Protein AF-A0A922ER71-F1 (afdb_monomer)

Sequence (115 aa):
MQSFKIVVDAKVAMNPDVSVRKKTNNKDDKYKVKAKAKGILEGYVSKMKNAFKDDTIRSKLKPAFKKEIEEAIGHLNGWLKYVQNPQADDNEIKKNMKLNKKYYEDIIAKIKKLK

Foldseek 3Di:
DDDDDDDDDDDDPDDPPPDPPPPPPVVVVLVVLLVVLLVVLVVLLVLLVVCCVDPQSVVVDDPVLNVLSVVSNVVSVVLNVLSPDPPRDSVVSVVCCVPCVVVSVVSSVVSVVSD

Mean predicted aligned error: 11.65 Å

Structure (mmCIF, N/CA/C/O backbone):
data_AF-A0A922ER71-F1
#
_entry.id   AF-A0A922ER71-F1
#
loop_
_atom_site.group_PDB
_atom_site.id
_atom_site.type_symbol
_atom_site.label_atom_id
_atom_site.label_alt_id
_atom_site.label_comp_id
_atom_site.label_asym_id
_atom_site.label_entity_id
_atom_site.label_seq_id
_atom_site.pdbx_PDB_ins_code
_atom_site.Cartn_x
_atom_site.Cartn_y
_atom_site.Cartn_z
_atom_site.occupancy
_atom_site.B_iso_or_equiv
_atom_site.auth_seq_id
_atom_site.auth_comp_id
_atom_site.auth_asym_id
_atom_site.auth_atom_id
_atom_site.pdbx_PDB_model_num
ATOM 1 N N . MET A 1 1 ? 63.372 -38.752 9.901 1.00 37.72 1 MET A N 1
ATOM 2 C CA . MET A 1 1 ? 63.206 -37.744 8.829 1.00 37.72 1 MET A CA 1
ATOM 3 C C . MET A 1 1 ? 61.894 -38.074 8.123 1.00 37.72 1 MET A C 1
ATOM 5 O O . MET A 1 1 ? 61.827 -39.094 7.463 1.00 37.72 1 MET A O 1
ATOM 9 N N . GLN A 1 2 ? 60.759 -37.607 8.639 1.00 41.06 2 GLN A N 1
ATOM 10 C CA . GLN A 1 2 ? 60.042 -36.386 8.236 1.00 41.06 2 GLN A CA 1
ATOM 11 C C . GLN A 1 2 ? 59.684 -36.300 6.737 1.00 41.06 2 GLN A C 1
ATOM 13 O O . GLN A 1 2 ? 60.537 -36.047 5.896 1.00 41.06 2 GLN A O 1
ATOM 18 N N . SER A 1 3 ? 58.368 -36.399 6.508 1.00 40.19 3 SER A N 1
ATOM 19 C CA . SER A 1 3 ? 57.567 -35.523 5.640 1.00 40.19 3 SER A CA 1
ATOM 20 C C . SER A 1 3 ? 57.278 -35.969 4.202 1.00 40.19 3 SER A C 1
ATOM 22 O O . SER A 1 3 ? 57.969 -35.637 3.246 1.00 40.19 3 SER A O 1
ATOM 24 N N . PHE A 1 4 ? 56.117 -36.622 4.095 1.00 44.72 4 PHE A N 1
ATOM 25 C CA . PHE A 1 4 ? 55.173 -36.598 2.978 1.00 44.72 4 PHE A CA 1
ATOM 26 C C . PHE A 1 4 ? 55.154 -35.266 2.208 1.00 44.72 4 PHE A C 1
ATOM 28 O O . PHE A 1 4 ? 54.813 -34.224 2.771 1.00 44.72 4 PHE A O 1
ATOM 35 N N . LYS A 1 5 ? 55.368 -35.327 0.889 1.00 44.19 5 LYS A N 1
ATOM 36 C CA . LYS A 1 5 ? 54.758 -34.386 -0.062 1.00 44.19 5 LYS A CA 1
ATOM 37 C C . LYS A 1 5 ? 54.624 -35.041 -1.435 1.00 44.19 5 LYS A C 1
ATOM 39 O O . LYS A 1 5 ? 55.357 -34.743 -2.369 1.00 44.19 5 LYS A O 1
ATOM 44 N N . ILE A 1 6 ? 53.682 -35.977 -1.527 1.00 43.56 6 ILE A N 1
ATOM 45 C CA . ILE A 1 6 ? 53.196 -36.469 -2.813 1.00 43.56 6 ILE A CA 1
ATOM 46 C C . ILE A 1 6 ? 52.330 -35.348 -3.393 1.00 43.56 6 ILE A C 1
ATOM 48 O O . ILE A 1 6 ? 51.245 -35.054 -2.895 1.00 43.56 6 ILE A O 1
ATOM 52 N N . VAL A 1 7 ? 52.869 -34.670 -4.400 1.00 42.50 7 VAL A N 1
ATOM 53 C CA . VAL A 1 7 ? 52.130 -33.767 -5.277 1.00 42.50 7 VAL A CA 1
ATOM 54 C C . VAL A 1 7 ? 51.293 -34.658 -6.190 1.00 42.50 7 VAL A C 1
ATOM 56 O O . VAL A 1 7 ? 51.816 -35.230 -7.139 1.00 42.50 7 VAL A O 1
ATOM 59 N N . VAL A 1 8 ? 50.013 -34.828 -5.854 1.00 42.31 8 VAL A N 1
ATOM 60 C CA . VAL A 1 8 ? 49.015 -35.455 -6.729 1.00 42.31 8 VAL A CA 1
ATOM 61 C C . VAL A 1 8 ? 48.071 -34.361 -7.212 1.00 42.31 8 VAL A C 1
ATOM 63 O O . VAL A 1 8 ? 47.391 -33.721 -6.414 1.00 42.31 8 VAL A O 1
ATOM 66 N N . ASP A 1 9 ? 48.137 -34.116 -8.517 1.00 45.16 9 ASP A N 1
ATOM 67 C CA . ASP A 1 9 ? 47.029 -33.890 -9.445 1.00 45.16 9 ASP A CA 1
ATOM 68 C C . ASP A 1 9 ? 45.701 -33.326 -8.908 1.00 45.16 9 ASP A C 1
ATOM 70 O O . ASP A 1 9 ? 44.994 -33.978 -8.144 1.00 45.16 9 ASP A O 1
ATOM 74 N N . ALA A 1 10 ? 45.333 -32.139 -9.414 1.00 43.47 10 ALA A N 1
ATOM 75 C CA . ALA A 1 10 ? 44.007 -31.804 -9.961 1.00 43.47 10 ALA A CA 1
ATOM 76 C C . ALA A 1 10 ? 43.717 -30.297 -9.839 1.00 43.47 10 ALA A C 1
ATOM 78 O O . ALA A 1 10 ? 43.037 -29.825 -8.924 1.00 43.47 10 ALA A O 1
ATOM 79 N N . LYS A 1 11 ? 44.143 -29.518 -10.835 1.00 46.06 11 LYS A N 1
ATOM 80 C CA . LYS A 1 11 ? 43.389 -28.318 -11.215 1.00 46.06 11 LYS A CA 1
ATOM 81 C C . LYS A 1 11 ? 43.541 -28.086 -12.710 1.00 46.06 11 LYS A C 1
ATOM 83 O O . LYS A 1 11 ? 44.393 -27.328 -13.157 1.00 46.06 11 LYS A O 1
ATOM 88 N N . VAL A 1 12 ? 42.689 -28.772 -13.470 1.00 45.44 12 VAL A N 1
ATOM 89 C CA . VAL A 1 12 ? 42.309 -28.386 -14.831 1.00 45.44 12 VAL A CA 1
ATOM 90 C C . VAL A 1 12 ? 42.090 -26.873 -14.844 1.00 45.44 12 VAL A C 1
ATOM 92 O O . VAL A 1 12 ? 41.179 -26.352 -14.194 1.00 45.44 12 VAL A O 1
ATOM 95 N N . ALA A 1 13 ? 42.991 -26.171 -15.526 1.00 42.06 13 ALA A N 1
ATOM 96 C CA . ALA A 1 13 ? 42.903 -24.748 -15.778 1.00 42.06 13 ALA A CA 1
ATOM 97 C C . ALA A 1 13 ? 41.701 -24.510 -16.699 1.00 42.06 13 ALA A C 1
ATOM 99 O O . ALA A 1 13 ? 41.753 -24.738 -17.905 1.00 42.06 13 ALA A O 1
ATOM 100 N N . MET A 1 14 ? 40.585 -24.102 -16.101 1.00 45.41 14 MET A N 1
ATOM 101 C CA . MET A 1 14 ? 39.407 -23.661 -16.829 1.00 45.41 14 MET A CA 1
ATOM 102 C C . MET A 1 14 ? 39.718 -22.298 -17.456 1.00 45.41 14 MET A C 1
ATOM 104 O O . MET A 1 14 ? 39.954 -21.317 -16.752 1.00 45.41 14 MET A O 1
ATOM 108 N N . ASN A 1 15 ? 39.764 -22.287 -18.788 1.00 45.84 15 ASN A N 1
ATOM 109 C CA . ASN A 1 15 ? 39.935 -21.134 -19.668 1.00 45.84 15 ASN A CA 1
ATOM 110 C C . ASN A 1 15 ? 39.200 -19.870 -19.171 1.00 45.84 15 ASN A C 1
ATOM 112 O O . ASN A 1 15 ? 37.994 -19.939 -18.916 1.00 45.84 15 ASN A O 1
ATOM 116 N N . PRO A 1 16 ? 39.855 -18.695 -19.103 1.00 46.72 16 PRO A N 1
ATOM 117 C CA . PRO A 1 16 ? 39.160 -17.433 -18.911 1.00 46.72 16 PRO A CA 1
ATOM 118 C C . PRO A 1 16 ? 38.631 -16.920 -20.261 1.00 46.72 16 PRO A C 1
ATOM 120 O O . PRO A 1 16 ? 39.159 -15.955 -20.808 1.00 46.72 16 PRO A O 1
ATOM 123 N N . ASP A 1 17 ? 37.559 -17.523 -20.790 1.00 41.97 17 ASP A N 1
ATOM 124 C CA . ASP A 1 17 ? 36.735 -16.842 -21.802 1.00 41.97 17 ASP A CA 1
ATOM 125 C C . ASP A 1 17 ? 35.909 -15.747 -21.107 1.00 41.97 17 ASP A C 1
ATOM 127 O O . ASP A 1 17 ? 34.742 -15.882 -20.733 1.00 41.97 17 ASP A O 1
ATOM 131 N N . VAL A 1 18 ? 36.583 -14.633 -20.837 1.00 51.53 18 VAL A N 1
ATOM 132 C CA . VAL A 1 18 ? 35.962 -13.363 -20.479 1.00 51.53 18 VAL A CA 1
ATOM 133 C C . VAL A 1 18 ? 35.464 -12.722 -21.774 1.00 51.53 18 VAL A C 1
ATOM 135 O O . VAL A 1 18 ? 36.108 -11.859 -22.361 1.00 51.53 18 VAL A O 1
ATOM 138 N N . SER A 1 19 ? 34.274 -13.117 -22.231 1.00 48.19 19 SER A N 1
ATOM 139 C CA . SER A 1 19 ? 33.490 -12.268 -23.145 1.00 48.19 19 SER A CA 1
ATOM 140 C C . SER A 1 19 ? 31.967 -12.418 -23.085 1.00 48.19 19 SER A C 1
ATOM 142 O O . SER A 1 19 ? 31.260 -11.993 -23.994 1.00 48.19 19 SER A O 1
ATOM 144 N N . VAL A 1 20 ? 31.411 -12.857 -21.947 1.00 43.56 20 VAL A N 1
ATOM 145 C CA . VAL A 1 20 ? 29.957 -12.740 -21.666 1.00 43.56 20 VAL A CA 1
ATOM 146 C C . VAL A 1 20 ? 29.666 -11.970 -20.367 1.00 43.56 20 VAL A C 1
ATOM 148 O O . VAL A 1 20 ? 28.671 -12.193 -19.687 1.00 43.56 20 VAL A O 1
ATOM 151 N N . ARG A 1 21 ? 30.529 -11.018 -19.981 1.00 42.38 21 ARG A N 1
ATOM 152 C CA . ARG A 1 21 ? 30.379 -10.238 -18.727 1.00 42.38 21 ARG A CA 1
ATOM 153 C C . ARG A 1 21 ? 30.001 -8.764 -18.886 1.00 42.38 21 ARG A C 1
ATOM 155 O O . ARG A 1 21 ? 30.068 -8.017 -17.918 1.00 42.38 21 ARG A O 1
ATOM 162 N N . LYS A 1 22 ? 29.563 -8.319 -20.069 1.00 41.72 22 LYS A N 1
ATOM 163 C CA . LYS A 1 22 ? 29.117 -6.921 -20.280 1.00 41.72 22 LYS A CA 1
ATOM 164 C C . LYS A 1 22 ? 27.616 -6.739 -20.541 1.00 41.72 22 LYS A C 1
ATOM 166 O O . LYS A 1 22 ? 27.184 -5.621 -20.796 1.00 41.72 22 LYS A O 1
ATOM 171 N N . LYS A 1 23 ? 26.791 -7.789 -20.430 1.00 46.47 23 LYS A N 1
ATOM 172 C CA . LYS A 1 23 ? 25.318 -7.682 -20.581 1.00 46.47 23 LYS A CA 1
ATOM 173 C C . LYS A 1 23 ? 24.513 -8.091 -19.335 1.00 46.47 23 LYS A C 1
ATOM 175 O O . LYS A 1 23 ? 23.286 -8.049 -19.370 1.00 46.47 23 LYS A O 1
ATOM 180 N N . THR A 1 24 ? 25.189 -8.413 -18.232 1.00 36.38 24 THR A N 1
ATOM 181 C CA . THR A 1 24 ? 24.600 -9.027 -17.022 1.00 36.38 24 THR A CA 1
ATOM 182 C C . THR A 1 24 ? 24.583 -8.116 -15.792 1.00 36.38 24 THR A C 1
ATOM 184 O O . THR A 1 24 ? 24.311 -8.578 -14.698 1.00 36.38 24 THR A O 1
ATOM 187 N N . ASN A 1 25 ? 24.847 -6.814 -15.941 1.00 44.94 25 ASN A N 1
ATOM 188 C CA . ASN A 1 25 ? 24.632 -5.859 -14.843 1.00 44.94 25 ASN A CA 1
ATOM 189 C C . ASN A 1 25 ? 23.288 -5.128 -14.953 1.00 44.94 25 ASN A C 1
ATOM 191 O O . ASN A 1 25 ? 22.680 -4.808 -13.940 1.00 44.94 25 ASN A O 1
ATOM 195 N N . ASN A 1 26 ? 22.793 -4.882 -16.171 1.00 48.12 26 ASN A N 1
ATOM 196 C CA . ASN A 1 26 ? 21.634 -4.005 -16.358 1.00 48.12 26 ASN A CA 1
ATOM 197 C C . ASN A 1 26 ? 20.284 -4.739 -16.294 1.00 48.12 26 ASN A C 1
ATOM 199 O O . ASN A 1 26 ? 19.276 -4.114 -16.001 1.00 48.12 26 ASN A O 1
ATOM 203 N N . LYS A 1 27 ? 20.226 -6.050 -16.575 1.00 49.59 27 LYS A N 1
ATOM 204 C CA . LYS A 1 27 ? 18.979 -6.831 -16.446 1.00 49.59 27 LYS A CA 1
ATOM 205 C C . LYS A 1 27 ? 18.710 -7.216 -14.989 1.00 49.59 27 LYS A C 1
ATOM 207 O O . LYS A 1 27 ? 17.584 -7.052 -14.530 1.00 49.59 27 LYS A O 1
ATOM 212 N N . ASP A 1 28 ? 19.737 -7.635 -14.252 1.00 52.25 28 ASP A N 1
ATOM 213 C CA . ASP A 1 28 ? 19.646 -7.952 -12.822 1.00 52.25 28 ASP A CA 1
ATOM 214 C C . ASP A 1 28 ? 19.226 -6.754 -11.964 1.00 52.25 28 ASP A C 1
ATOM 216 O O . ASP A 1 28 ? 18.425 -6.917 -11.045 1.00 52.25 28 ASP A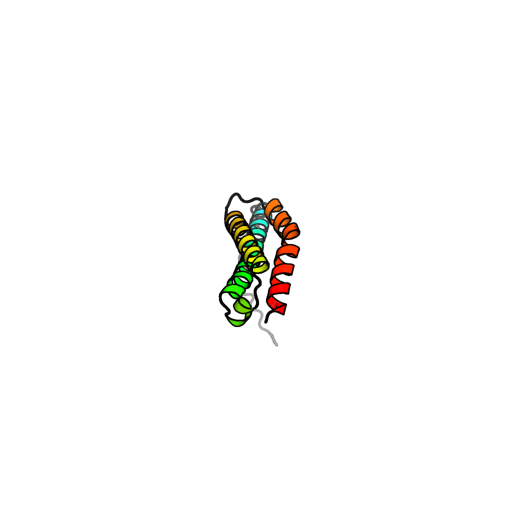 O 1
ATOM 220 N N . ASP A 1 29 ? 19.705 -5.544 -12.273 1.00 58.84 29 ASP A N 1
ATOM 221 C CA . ASP A 1 29 ? 19.277 -4.335 -11.556 1.00 58.84 29 ASP A CA 1
ATOM 222 C C . ASP A 1 29 ? 17.784 -4.047 -11.781 1.00 58.84 29 ASP A C 1
ATOM 224 O O . ASP A 1 29 ? 17.054 -3.760 -10.830 1.00 58.84 29 ASP A O 1
ATOM 228 N N . LYS A 1 30 ? 17.290 -4.254 -13.012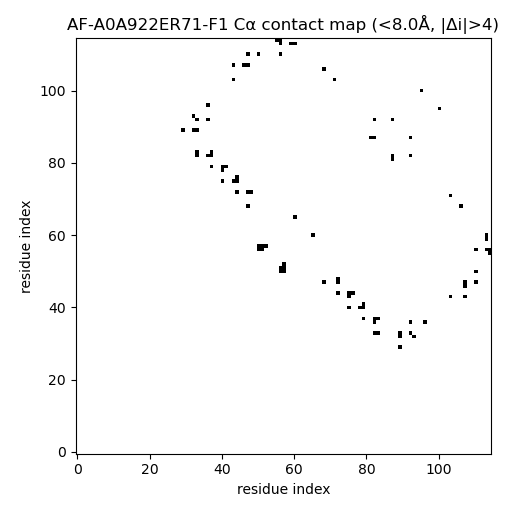 1.00 58.38 30 LYS A N 1
ATOM 229 C CA . LYS A 1 30 ? 15.870 -4.058 -13.339 1.00 58.38 30 LYS A CA 1
ATOM 230 C C . LYS A 1 30 ? 14.945 -5.032 -12.616 1.00 58.38 30 LYS A C 1
ATOM 232 O O . LYS A 1 30 ? 13.956 -4.628 -11.998 1.00 58.38 30 LYS A O 1
ATOM 237 N N . TYR A 1 31 ? 15.273 -6.325 -12.635 1.00 60.34 31 TYR A N 1
ATOM 238 C CA . TYR A 1 31 ? 14.477 -7.327 -11.919 1.00 60.34 31 TYR A CA 1
ATOM 239 C C . TYR A 1 31 ? 14.489 -7.088 -10.401 1.00 60.34 31 TYR A C 1
ATOM 241 O O . TYR A 1 31 ? 13.452 -7.250 -9.753 1.00 60.34 31 TYR A O 1
ATOM 249 N N . LYS A 1 32 ? 15.606 -6.609 -9.833 1.00 78.38 32 LYS A N 1
ATOM 250 C CA . LYS A 1 32 ? 15.687 -6.216 -8.415 1.00 78.38 32 LYS A CA 1
ATOM 251 C C . LYS A 1 32 ? 14.785 -5.025 -8.083 1.00 78.38 32 LYS A C 1
ATOM 253 O O . LYS A 1 32 ? 14.138 -5.039 -7.035 1.00 78.38 32 LYS A O 1
ATOM 258 N N . VAL A 1 33 ? 14.699 -4.017 -8.955 1.00 83.75 33 VAL A N 1
ATOM 259 C CA . VAL A 1 33 ? 13.826 -2.844 -8.752 1.00 83.75 33 VAL A CA 1
ATOM 260 C C . VAL A 1 33 ? 12.355 -3.253 -8.754 1.00 83.75 33 VAL A C 1
ATOM 262 O O . VAL A 1 33 ? 11.641 -2.929 -7.801 1.00 83.75 33 VAL A O 1
ATOM 265 N N . LYS A 1 34 ? 11.912 -4.000 -9.774 1.00 87.25 34 LYS A N 1
ATOM 266 C CA . LYS A 1 34 ? 10.516 -4.454 -9.887 1.00 87.25 34 LYS A CA 1
ATOM 267 C C . LYS A 1 34 ? 10.120 -5.355 -8.718 1.00 87.25 34 LYS A C 1
ATOM 269 O O . LYS A 1 34 ? 9.093 -5.111 -8.087 1.00 87.25 34 LYS A O 1
ATOM 274 N N . ALA A 1 35 ? 10.958 -6.330 -8.360 1.00 88.62 35 ALA A N 1
ATOM 275 C CA . ALA A 1 35 ? 10.693 -7.234 -7.240 1.00 88.62 35 ALA A CA 1
ATOM 276 C C . ALA A 1 35 ? 10.621 -6.495 -5.892 1.00 88.62 35 ALA A C 1
ATOM 278 O O . ALA A 1 35 ? 9.701 -6.720 -5.104 1.00 88.62 35 ALA A O 1
ATOM 279 N N . LYS A 1 36 ? 11.545 -5.558 -5.636 1.00 89.50 36 LYS A N 1
ATOM 280 C CA . LYS A 1 36 ? 11.542 -4.754 -4.404 1.00 89.50 36 LYS A CA 1
ATOM 281 C C . LYS A 1 36 ? 10.320 -3.841 -4.323 1.00 89.50 36 LYS A C 1
ATOM 283 O O . LYS A 1 36 ? 9.695 -3.755 -3.267 1.00 89.50 36 LYS A O 1
ATOM 288 N N . ALA A 1 37 ? 9.972 -3.169 -5.421 1.00 91.88 37 ALA A N 1
ATOM 289 C CA . ALA A 1 37 ? 8.781 -2.329 -5.482 1.00 91.88 37 ALA A CA 1
ATOM 290 C C . ALA A 1 37 ? 7.513 -3.159 -5.245 1.00 91.88 37 ALA A C 1
ATOM 292 O O . ALA A 1 37 ? 6.689 -2.763 -4.423 1.00 91.88 37 ALA A O 1
ATOM 293 N N . LYS A 1 38 ? 7.407 -4.340 -5.872 1.00 93.31 38 LYS A N 1
ATOM 294 C CA . LYS A 1 38 ? 6.297 -5.278 -5.663 1.00 93.31 3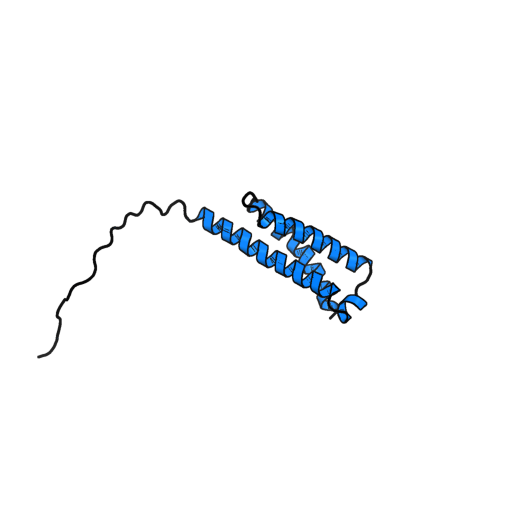8 LYS A CA 1
ATOM 295 C C . LYS A 1 38 ? 6.109 -5.594 -4.181 1.00 93.31 38 LYS A C 1
ATOM 297 O O . LYS A 1 38 ? 5.041 -5.323 -3.645 1.00 93.31 38 LYS A O 1
ATOM 302 N N . GLY A 1 39 ? 7.158 -6.064 -3.504 1.00 92.62 39 GLY A N 1
ATOM 303 C CA . GLY A 1 39 ? 7.063 -6.449 -2.092 1.00 92.62 39 GLY A CA 1
ATOM 304 C C . GLY A 1 39 ? 6.646 -5.295 -1.172 1.00 92.62 39 GLY A C 1
ATOM 305 O O . GLY A 1 39 ? 5.856 -5.487 -0.247 1.00 92.62 39 GLY A O 1
ATOM 306 N N . ILE A 1 40 ? 7.118 -4.073 -1.441 1.00 93.50 40 ILE A N 1
ATOM 307 C CA . ILE A 1 40 ? 6.712 -2.893 -0.662 1.00 93.50 40 ILE A CA 1
ATOM 308 C C . ILE A 1 40 ? 5.231 -2.564 -0.903 1.00 93.50 40 ILE A C 1
ATOM 310 O O . ILE A 1 40 ? 4.489 -2.363 0.061 1.00 93.50 40 ILE A O 1
ATOM 314 N N . LEU A 1 41 ? 4.793 -2.535 -2.166 1.00 95.31 41 LEU A N 1
ATOM 315 C CA . LEU A 1 41 ? 3.407 -2.239 -2.535 1.00 95.31 41 LEU A CA 1
ATO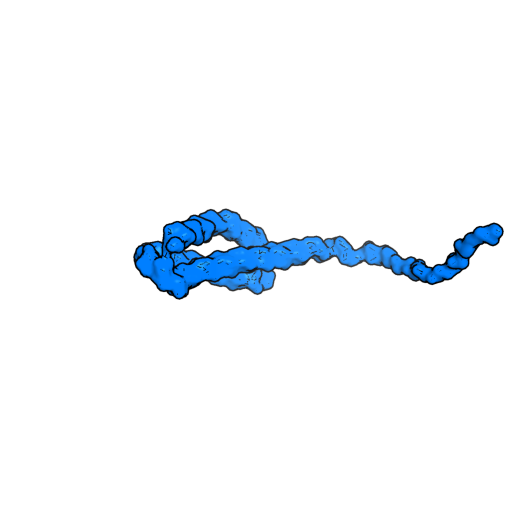M 316 C C . LEU A 1 41 ? 2.437 -3.301 -1.987 1.00 95.31 41 LEU A C 1
ATOM 318 O O . LEU A 1 41 ? 1.421 -2.941 -1.394 1.00 95.31 41 LEU A O 1
ATOM 322 N N . GLU A 1 42 ? 2.769 -4.592 -2.096 1.00 95.56 42 GLU A N 1
ATOM 323 C CA . GLU A 1 42 ? 1.991 -5.694 -1.501 1.00 95.56 42 GLU A CA 1
ATOM 324 C C . GLU A 1 42 ? 1.896 -5.545 0.021 1.00 95.56 42 GLU A C 1
ATOM 326 O O . GLU A 1 42 ? 0.821 -5.708 0.605 1.00 95.56 42 GLU A O 1
ATOM 331 N N . GLY A 1 43 ? 2.998 -5.154 0.666 1.00 94.62 43 GLY A N 1
ATOM 332 C CA . GLY A 1 43 ? 3.027 -4.862 2.095 1.00 94.62 43 GLY A CA 1
ATOM 333 C C . GLY A 1 43 ? 2.093 -3.716 2.494 1.00 94.62 43 GLY A C 1
ATOM 334 O O . GLY A 1 43 ? 1.454 -3.792 3.546 1.00 94.62 43 GLY A O 1
ATOM 335 N N . TYR A 1 44 ? 1.984 -2.665 1.678 1.00 96.50 44 TYR A N 1
ATOM 336 C CA . TYR A 1 44 ? 1.036 -1.573 1.915 1.00 96.50 44 TYR A CA 1
ATOM 337 C C . TYR A 1 44 ? -0.413 -2.021 1.725 1.00 96.50 44 TYR A C 1
ATOM 339 O O . TYR A 1 44 ? -1.223 -1.826 2.634 1.00 96.50 44 TYR A O 1
ATOM 347 N N . VAL A 1 45 ? -0.723 -2.698 0.614 1.00 96.62 45 VAL A N 1
ATOM 348 C CA . VAL A 1 45 ? -2.069 -3.231 0.344 1.00 96.62 45 VAL A CA 1
ATOM 349 C C . VAL A 1 45 ? -2.520 -4.157 1.467 1.00 96.62 45 VAL A C 1
ATOM 351 O O . VAL A 1 45 ? -3.645 -4.035 1.946 1.00 96.62 45 VAL A O 1
ATOM 354 N N . SER A 1 46 ? -1.648 -5.056 1.922 1.00 95.19 46 SER A N 1
ATOM 355 C CA . SER A 1 46 ? -1.962 -5.995 2.999 1.00 95.19 46 SER A CA 1
ATOM 356 C C . SER A 1 46 ? -2.302 -5.272 4.306 1.00 95.19 46 SER A C 1
ATOM 358 O O . SER A 1 46 ? -3.357 -5.521 4.890 1.00 95.19 46 SER A O 1
ATOM 360 N N . LYS A 1 47 ? -1.478 -4.300 4.726 1.00 95.62 47 LYS A N 1
ATOM 361 C CA . LYS A 1 47 ? -1.722 -3.498 5.943 1.00 95.62 47 LYS A CA 1
ATOM 362 C C . LYS A 1 47 ? -3.034 -2.715 5.870 1.00 95.62 47 LYS A C 1
ATOM 364 O O . LYS A 1 47 ? -3.778 -2.694 6.846 1.00 95.62 47 LYS A O 1
ATOM 369 N N . MET A 1 48 ? -3.318 -2.097 4.725 1.00 96.44 48 MET A N 1
ATOM 370 C CA . MET A 1 48 ? -4.542 -1.324 4.501 1.00 96.44 48 MET A CA 1
ATOM 371 C C . MET A 1 48 ? -5.785 -2.223 4.467 1.00 96.44 48 MET A C 1
ATOM 373 O O . MET A 1 48 ? -6.767 -1.933 5.141 1.00 96.44 48 MET A O 1
ATOM 377 N N . LYS A 1 49 ? -5.728 -3.371 3.778 1.00 95.88 49 LYS A N 1
ATOM 378 C CA . LYS A 1 49 ? -6.813 -4.367 3.784 1.00 95.88 49 LYS A CA 1
ATOM 379 C C . LYS A 1 49 ? -7.061 -4.943 5.175 1.00 95.88 49 LYS A C 1
ATOM 381 O O . LYS A 1 49 ? -8.208 -5.199 5.525 1.00 95.88 49 LYS A O 1
ATOM 386 N N . ASN A 1 50 ? -6.013 -5.132 5.978 1.00 94.94 50 ASN A N 1
ATOM 387 C CA . ASN A 1 50 ? -6.158 -5.643 7.339 1.00 94.94 50 ASN A CA 1
ATOM 388 C C . ASN A 1 50 ? -6.980 -4.703 8.234 1.00 94.94 50 ASN A C 1
ATOM 390 O O . ASN A 1 50 ? -7.706 -5.186 9.091 1.00 94.94 50 ASN A O 1
ATOM 394 N N . ALA A 1 51 ? -6.929 -3.386 8.008 1.00 94.62 51 ALA A N 1
ATOM 395 C CA . ALA A 1 51 ? -7.736 -2.422 8.761 1.00 94.62 51 ALA A CA 1
ATOM 396 C C . ALA A 1 51 ? -9.252 -2.624 8.579 1.00 94.62 51 ALA A C 1
ATOM 398 O O . ALA A 1 51 ? -10.025 -2.275 9.464 1.00 94.62 51 ALA A O 1
ATOM 399 N N . PHE A 1 52 ? -9.675 -3.198 7.448 1.00 94.50 52 PHE A N 1
ATOM 400 C CA . PHE A 1 52 ? -11.075 -3.549 7.194 1.00 94.50 52 PHE A CA 1
ATOM 401 C C . PHE A 1 52 ? -11.453 -4.949 7.674 1.00 94.50 52 PHE A C 1
ATOM 403 O O . PHE A 1 52 ? -12.639 -5.229 7.813 1.00 94.50 52 PHE A O 1
ATOM 410 N N . LYS A 1 53 ? -10.469 -5.827 7.884 1.00 94.75 53 LYS A N 1
ATOM 411 C CA . LYS A 1 53 ? -10.683 -7.193 8.381 1.00 94.75 53 LYS A CA 1
ATOM 412 C C . LYS A 1 53 ? -10.712 -7.268 9.905 1.00 94.75 53 LYS A C 1
ATOM 414 O O . LYS A 1 53 ? -11.323 -8.171 10.449 1.00 94.75 53 LYS A O 1
ATOM 419 N N . ASP A 1 54 ? -10.018 -6.355 10.571 1.00 94.62 54 ASP A N 1
ATOM 420 C CA . ASP A 1 54 ? -9.954 -6.270 12.026 1.00 94.62 54 ASP A CA 1
ATOM 421 C C . ASP A 1 54 ? -11.144 -5.454 12.554 1.00 94.62 54 ASP A C 1
ATOM 423 O O . ASP A 1 54 ? -11.197 -4.244 12.335 1.00 94.62 54 ASP A O 1
ATOM 427 N N . ASP A 1 55 ? -12.105 -6.093 13.230 1.00 94.56 55 ASP A N 1
ATOM 428 C CA . ASP A 1 55 ? -13.321 -5.428 13.728 1.00 94.56 55 ASP A CA 1
ATOM 429 C C . ASP A 1 55 ? -13.038 -4.308 14.746 1.00 94.56 55 ASP A C 1
ATOM 431 O O . ASP A 1 55 ? -13.740 -3.287 14.768 1.00 94.56 55 ASP A O 1
ATOM 435 N N . THR A 1 56 ? -11.965 -4.430 15.534 1.00 94.31 56 THR A N 1
ATOM 436 C CA . THR A 1 56 ? -11.554 -3.396 16.499 1.00 94.31 56 THR A CA 1
ATOM 437 C C . THR A 1 56 ? -11.083 -2.141 15.776 1.00 94.31 56 THR A C 1
ATOM 439 O O . THR A 1 56 ? -11.458 -1.027 16.140 1.00 94.31 56 THR A O 1
ATOM 442 N N . ILE A 1 57 ? -10.286 -2.298 14.718 1.00 94.81 57 ILE A N 1
ATOM 443 C CA . ILE A 1 57 ? -9.837 -1.161 13.905 1.00 94.81 57 ILE A CA 1
ATOM 444 C C . ILE A 1 57 ? -11.002 -0.624 13.066 1.00 94.81 57 ILE A C 1
ATOM 446 O O . ILE A 1 57 ? -11.237 0.585 13.025 1.00 94.81 57 ILE A O 1
ATOM 450 N N . ARG A 1 58 ? -11.763 -1.511 12.419 1.00 93.94 58 ARG A N 1
ATOM 451 C CA . ARG A 1 58 ? -12.849 -1.179 11.487 1.00 93.94 58 ARG A CA 1
ATOM 452 C C . ARG A 1 58 ? -13.957 -0.351 12.135 1.00 93.94 58 ARG A C 1
ATOM 454 O O . ARG A 1 58 ? -14.501 0.541 11.473 1.00 93.94 58 ARG A O 1
ATOM 461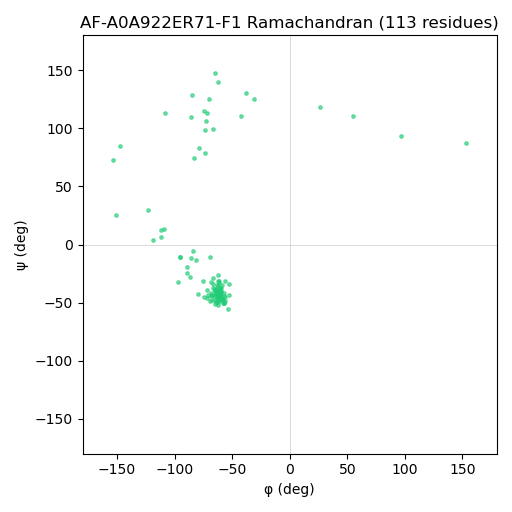 N N . SER A 1 59 ? -14.283 -0.630 13.397 1.00 95.00 59 SER A N 1
ATOM 462 C CA . SER A 1 59 ? -15.268 0.133 14.180 1.00 95.00 59 SER A CA 1
ATOM 463 C C . SER A 1 59 ? -14.805 1.565 14.481 1.00 95.00 59 SER A C 1
ATOM 465 O O . SER A 1 59 ? -15.631 2.473 14.530 1.00 95.00 59 SER A O 1
ATOM 467 N N . LYS A 1 60 ? -13.490 1.802 14.580 1.00 95.44 60 LYS A N 1
ATOM 468 C CA . LYS A 1 60 ? -12.889 3.130 14.805 1.00 95.44 60 LYS A CA 1
ATOM 469 C C . LYS A 1 60 ? -12.668 3.938 13.514 1.00 95.44 60 LYS A C 1
ATOM 471 O O . LYS A 1 60 ? -12.371 5.133 13.571 1.00 95.44 60 LYS A O 1
ATOM 476 N N . LEU A 1 61 ? -12.794 3.320 12.335 1.00 93.50 61 LEU A N 1
ATOM 477 C CA . LEU A 1 61 ? -12.589 3.992 11.049 1.00 93.50 61 LEU A CA 1
ATOM 478 C C . LEU A 1 61 ? -13.769 4.918 10.701 1.00 93.50 61 LEU A C 1
ATOM 480 O O . LEU A 1 61 ? -14.878 4.466 10.402 1.00 93.50 61 LEU A O 1
ATOM 484 N N . LYS A 1 62 ? -13.504 6.227 10.647 1.00 95.38 62 LYS A N 1
ATOM 485 C CA . LYS A 1 62 ? -14.464 7.225 10.149 1.00 95.38 62 LYS A CA 1
ATOM 486 C C . LYS A 1 62 ? -14.748 7.013 8.650 1.00 95.38 62 LYS A C 1
ATOM 488 O O . LYS A 1 62 ? -13.820 6.651 7.926 1.00 95.38 62 LYS A O 1
ATOM 493 N N . PRO A 1 63 ? -15.965 7.308 8.147 1.00 95.62 63 PRO A N 1
ATOM 494 C CA . PRO A 1 63 ? -16.324 7.109 6.736 1.00 95.62 63 PRO A CA 1
ATOM 495 C C . PRO A 1 63 ? -15.351 7.755 5.740 1.00 95.62 63 PRO A C 1
ATOM 497 O O . PRO A 1 63 ? -14.933 7.109 4.786 1.00 95.62 63 PRO A O 1
ATOM 500 N N . ALA A 1 64 ? -14.917 8.992 6.005 1.00 95.25 64 ALA A N 1
ATOM 501 C CA . ALA A 1 64 ? -13.946 9.688 5.159 1.00 95.25 64 ALA A CA 1
ATOM 502 C C . ALA A 1 64 ? -12.596 8.953 5.086 1.00 95.25 64 ALA A C 1
ATOM 504 O O . ALA A 1 64 ? -12.018 8.815 4.014 1.00 95.25 64 ALA A O 1
ATOM 505 N N . PHE A 1 65 ? -12.121 8.424 6.217 1.00 95.69 65 PHE A N 1
ATOM 506 C CA . PHE A 1 65 ? -10.856 7.695 6.259 1.00 95.69 65 PHE A CA 1
ATOM 507 C C . PHE A 1 65 ? -10.974 6.291 5.648 1.00 95.69 65 PHE A C 1
ATOM 509 O O . PHE A 1 65 ? -10.030 5.829 5.021 1.00 95.69 65 PHE A O 1
ATOM 516 N N . LYS A 1 66 ? -12.141 5.631 5.747 1.00 95.69 66 LYS A N 1
ATOM 517 C CA . LYS A 1 66 ? -12.413 4.384 5.002 1.00 95.69 66 LYS A CA 1
ATOM 518 C C . LYS A 1 66 ? -12.238 4.604 3.502 1.00 95.69 66 LYS A C 1
ATOM 520 O O . LYS A 1 66 ? -11.461 3.884 2.884 1.00 95.69 66 LYS A O 1
ATOM 525 N N . LYS A 1 67 ? -12.874 5.650 2.967 1.00 96.25 67 LYS A N 1
ATOM 526 C CA . LYS A 1 67 ? -12.777 6.000 1.548 1.00 96.25 67 LYS A CA 1
ATOM 527 C C . LYS A 1 67 ? -11.331 6.297 1.129 1.00 96.25 67 LYS A C 1
ATOM 529 O O . LYS A 1 67 ? -10.869 5.734 0.146 1.00 96.25 67 LYS A O 1
ATOM 534 N N . GLU A 1 68 ? -10.587 7.062 1.935 1.00 96.31 68 GLU A N 1
ATOM 535 C CA . GLU A 1 68 ? -9.158 7.337 1.695 1.00 96.31 68 GLU A CA 1
ATOM 536 C C . GLU A 1 68 ? -8.323 6.043 1.602 1.00 96.31 68 GLU A C 1
ATOM 538 O O . GLU A 1 68 ? -7.479 5.908 0.715 1.00 96.31 68 GLU A O 1
ATOM 543 N N . ILE A 1 69 ? -8.574 5.057 2.473 1.00 96.38 69 ILE A N 1
ATOM 544 C CA . ILE A 1 69 ? -7.881 3.759 2.418 1.00 96.38 69 ILE A CA 1
ATOM 545 C C . ILE A 1 69 ? -8.299 2.964 1.168 1.00 96.38 69 ILE A C 1
ATOM 547 O O . ILE A 1 69 ? -7.444 2.349 0.530 1.00 96.38 69 ILE A O 1
ATOM 551 N N . GLU A 1 70 ? -9.583 2.954 0.800 1.00 96.69 70 GLU A N 1
ATOM 552 C CA . GLU A 1 70 ? -10.076 2.264 -0.404 1.00 96.69 70 GLU A CA 1
ATOM 553 C C . GLU A 1 70 ? -9.466 2.845 -1.688 1.00 96.69 70 GLU A C 1
ATOM 555 O O . GLU A 1 70 ? -8.976 2.091 -2.535 1.00 96.69 70 GLU A O 1
ATOM 560 N N . GLU A 1 71 ? -9.412 4.174 -1.799 1.00 96.81 71 GLU A N 1
ATOM 561 C CA . GLU A 1 71 ? -8.768 4.885 -2.909 1.00 96.81 71 GLU A CA 1
ATOM 562 C C . GLU A 1 71 ? -7.267 4.566 -2.977 1.00 96.81 71 GLU A C 1
ATOM 564 O O . GLU A 1 71 ? -6.746 4.223 -4.045 1.00 96.81 71 GLU A O 1
ATOM 569 N N . ALA A 1 72 ? -6.575 4.572 -1.832 1.00 96.75 72 ALA A N 1
ATOM 570 C CA . ALA A 1 72 ? -5.165 4.199 -1.758 1.00 96.75 72 ALA A CA 1
ATOM 571 C C . ALA A 1 72 ? -4.922 2.734 -2.164 1.00 96.75 72 ALA A C 1
ATOM 573 O O . ALA A 1 72 ? -3.969 2.455 -2.895 1.00 96.75 72 ALA A O 1
ATOM 574 N N . ILE A 1 73 ? -5.782 1.795 -1.750 1.00 97.06 73 ILE A N 1
ATOM 575 C CA . ILE A 1 73 ? -5.717 0.388 -2.181 1.00 97.06 73 ILE A CA 1
ATOM 576 C C . ILE A 1 73 ? -5.917 0.282 -3.697 1.00 97.06 73 ILE A C 1
ATOM 578 O O . ILE A 1 73 ? -5.187 -0.465 -4.353 1.00 97.06 73 ILE A O 1
ATOM 582 N N . GLY A 1 74 ? -6.876 1.019 -4.264 1.00 96.25 74 GLY A N 1
ATOM 583 C CA . GLY A 1 74 ? -7.109 1.070 -5.708 1.00 96.25 74 GLY A CA 1
ATOM 584 C C . GLY A 1 74 ? -5.869 1.539 -6.470 1.00 96.25 74 GLY A C 1
ATOM 585 O O . GLY A 1 74 ? -5.396 0.850 -7.379 1.00 96.25 74 GLY A O 1
ATOM 586 N N . HIS A 1 75 ? -5.281 2.653 -6.033 1.00 95.62 75 HIS A N 1
ATOM 587 C CA . HIS A 1 75 ? -4.053 3.197 -6.611 1.00 95.62 75 HIS A CA 1
ATOM 588 C C . HIS A 1 75 ? -2.869 2.217 -6.489 1.00 95.62 75 HIS A C 1
ATOM 590 O O . HIS A 1 75 ? -2.166 1.963 -7.471 1.00 95.62 75 HIS A O 1
ATOM 596 N N . LEU A 1 76 ? -2.684 1.583 -5.324 1.00 95.88 76 LEU A N 1
ATOM 597 C CA . LEU A 1 76 ? -1.648 0.566 -5.104 1.00 95.88 76 LEU A CA 1
ATOM 598 C C . LEU A 1 76 ? -1.821 -0.665 -6.005 1.00 95.88 76 LEU A C 1
ATOM 600 O O . LEU A 1 76 ? -0.833 -1.164 -6.543 1.00 95.88 76 LEU A O 1
ATOM 604 N N . ASN A 1 77 ? -3.051 -1.150 -6.199 1.00 94.62 77 ASN A N 1
ATOM 605 C CA . ASN A 1 77 ? -3.325 -2.280 -7.093 1.00 94.62 77 ASN A CA 1
ATOM 606 C C . ASN A 1 77 ? -2.970 -1.948 -8.551 1.00 94.62 77 ASN A C 1
ATOM 608 O O . ASN A 1 77 ? -2.407 -2.795 -9.249 1.00 94.62 77 ASN A O 1
ATOM 612 N N . GLY A 1 78 ? -3.240 -0.718 -9.002 1.00 95.44 78 GLY A N 1
ATOM 613 C CA . GLY A 1 78 ? -2.816 -0.239 -10.320 1.00 95.44 78 GLY A CA 1
ATOM 614 C C . GLY A 1 78 ? -1.297 -0.293 -10.486 1.00 95.44 78 GLY A C 1
ATOM 615 O O . GLY A 1 78 ? -0.790 -0.874 -11.449 1.00 95.44 78 GLY A O 1
ATOM 616 N N . TRP A 1 79 ? -0.558 0.205 -9.492 1.00 96.00 79 TRP A N 1
ATOM 617 C CA . TRP A 1 79 ? 0.906 0.143 -9.492 1.00 96.00 79 TRP A CA 1
ATOM 618 C C . TRP A 1 79 ? 1.463 -1.273 -9.381 1.00 96.00 79 TRP A C 1
ATOM 620 O O . TRP A 1 79 ? 2.480 -1.568 -10.004 1.00 96.00 79 TRP A O 1
ATOM 630 N N . LEU A 1 80 ? 0.804 -2.171 -8.647 1.00 95.19 80 LEU A N 1
ATOM 631 C CA . LEU A 1 80 ? 1.173 -3.588 -8.606 1.00 95.19 80 LEU A CA 1
ATOM 632 C C . LEU A 1 80 ? 1.011 -4.258 -9.968 1.00 95.19 80 LEU A C 1
ATOM 634 O O . LEU A 1 80 ? 1.870 -5.045 -10.367 1.00 95.19 80 LEU A O 1
ATOM 638 N N . LYS A 1 81 ? -0.068 -3.951 -10.696 1.00 95.44 81 LYS A N 1
ATOM 639 C CA . LYS A 1 81 ? -0.252 -4.435 -12.069 1.00 95.44 81 LYS A CA 1
ATOM 640 C C . LYS A 1 81 ? 0.826 -3.869 -12.992 1.00 95.44 81 LYS A C 1
ATOM 642 O O . LYS A 1 81 ? 1.388 -4.615 -13.788 1.00 95.44 81 LYS A O 1
ATOM 647 N N . TYR A 1 82 ? 1.154 -2.586 -12.842 1.00 94.94 82 TYR A N 1
ATOM 648 C CA . TYR A 1 82 ? 2.215 -1.942 -13.612 1.00 94.94 82 TYR A CA 1
ATOM 649 C C . TYR A 1 82 ? 3.585 -2.580 -13.351 1.00 94.94 82 TYR A C 1
ATOM 651 O O . TYR A 1 82 ? 4.217 -3.043 -14.287 1.00 94.94 82 TYR A O 1
ATOM 659 N N . VAL A 1 83 ? 4.014 -2.728 -12.094 1.00 92.56 83 VAL A N 1
ATOM 660 C CA . VAL A 1 83 ? 5.305 -3.352 -11.729 1.00 92.56 83 VAL A CA 1
ATOM 661 C C . VAL A 1 83 ? 5.474 -4.772 -12.283 1.00 92.56 83 VAL A C 1
ATOM 663 O O . VAL A 1 83 ? 6.594 -5.187 -12.576 1.00 92.56 83 VAL A O 1
ATOM 666 N N . GLN A 1 84 ? 4.377 -5.517 -12.426 1.00 90.69 84 GLN A N 1
ATOM 667 C CA . GLN A 1 84 ? 4.377 -6.877 -12.972 1.00 90.69 84 GLN A CA 1
ATOM 668 C C . GLN A 1 84 ? 4.393 -6.912 -14.504 1.00 90.69 84 GLN A C 1
ATOM 670 O O . GLN A 1 84 ? 4.662 -7.963 -15.083 1.00 90.69 84 GLN A O 1
ATOM 675 N N . ASN A 1 85 ? 4.143 -5.783 -15.170 1.00 91.81 85 ASN A N 1
ATOM 676 C CA . ASN A 1 85 ? 4.240 -5.686 -16.616 1.00 91.81 85 ASN A CA 1
ATOM 677 C C . ASN A 1 85 ? 5.725 -5.759 -17.047 1.00 91.81 85 ASN A C 1
ATOM 679 O O . ASN A 1 85 ? 6.548 -4.942 -16.602 1.00 91.81 85 ASN A O 1
ATOM 683 N N .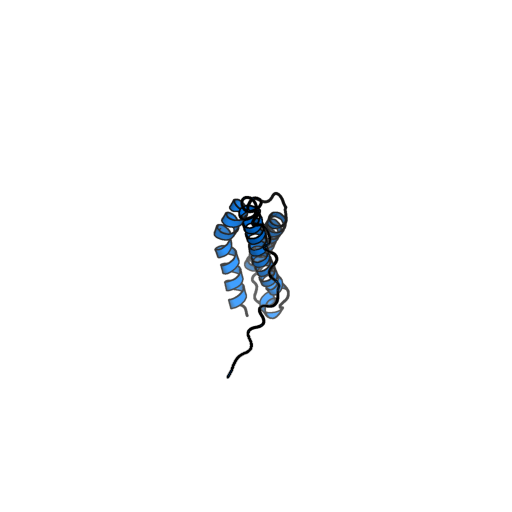 PRO A 1 86 ? 6.098 -6.691 -17.947 1.00 87.31 86 PRO A N 1
ATOM 684 C CA . PRO A 1 86 ? 7.447 -6.760 -18.507 1.00 87.31 86 PRO A CA 1
ATOM 685 C C . PRO A 1 86 ? 7.920 -5.428 -19.104 1.00 87.31 86 PRO A C 1
ATOM 687 O O . PRO A 1 86 ? 9.095 -5.086 -18.971 1.00 87.31 86 PRO A O 1
ATOM 690 N N . GLN A 1 87 ? 6.994 -4.654 -19.679 1.00 88.50 87 GLN A N 1
ATOM 691 C CA . GLN A 1 87 ? 7.250 -3.370 -20.334 1.00 88.50 87 GLN A CA 1
ATOM 692 C C . GLN A 1 87 ? 7.294 -2.171 -19.379 1.00 88.50 87 GLN A C 1
ATOM 694 O O . GLN A 1 87 ? 7.595 -1.070 -19.824 1.00 88.50 87 GLN A O 1
ATOM 699 N N . ALA A 1 88 ? 7.000 -2.353 -18.088 1.00 91.00 88 ALA A N 1
ATOM 700 C CA . ALA A 1 88 ? 7.018 -1.238 -17.147 1.00 91.00 88 ALA A CA 1
ATOM 701 C C . ALA A 1 88 ? 8.404 -0.610 -17.022 1.00 91.00 88 ALA A C 1
ATOM 703 O O . ALA A 1 88 ? 9.412 -1.329 -16.965 1.00 91.00 88 ALA A O 1
ATOM 704 N N . ASP A 1 89 ? 8.418 0.718 -16.945 1.00 91.31 89 ASP A N 1
ATOM 705 C CA . ASP A 1 89 ? 9.629 1.511 -16.848 1.00 91.31 89 ASP A CA 1
ATOM 706 C C . ASP A 1 89 ? 10.107 1.636 -15.397 1.00 91.31 89 ASP A C 1
ATOM 708 O O . ASP A 1 89 ? 9.377 2.019 -14.480 1.00 91.31 89 ASP A O 1
ATOM 712 N N . ASP A 1 90 ? 11.379 1.325 -15.184 1.00 88.62 90 ASP A N 1
ATOM 713 C CA . ASP A 1 90 ? 11.989 1.323 -13.861 1.00 88.62 90 ASP A CA 1
ATOM 714 C C . ASP A 1 90 ? 12.120 2.721 -13.251 1.00 88.62 90 ASP A C 1
ATOM 716 O O . ASP A 1 90 ? 12.053 2.860 -12.025 1.00 88.62 90 ASP A O 1
ATOM 720 N N . ASN A 1 91 ? 12.326 3.756 -14.069 1.00 90.56 91 ASN A N 1
ATOM 721 C CA . ASN A 1 91 ? 12.416 5.127 -13.577 1.00 90.56 91 ASN A CA 1
ATOM 722 C C . ASN A 1 91 ? 11.042 5.618 -13.133 1.00 90.56 91 ASN A C 1
ATOM 724 O O . ASN A 1 91 ? 10.944 6.262 -12.086 1.00 90.56 91 ASN A O 1
ATOM 728 N N . GLU A 1 92 ? 9.989 5.262 -13.862 1.00 92.88 92 GLU A N 1
ATOM 729 C CA . GLU A 1 92 ? 8.611 5.541 -13.471 1.00 92.88 92 GLU A CA 1
ATOM 730 C C . GLU A 1 92 ? 8.240 4.826 -12.167 1.00 92.88 92 GLU A C 1
ATOM 732 O O . GLU A 1 92 ? 7.751 5.469 -11.234 1.00 92.88 92 GLU A O 1
ATOM 737 N N . ILE A 1 93 ? 8.582 3.538 -12.030 1.00 91.44 93 ILE A N 1
ATOM 738 C CA . ILE A 1 93 ? 8.405 2.791 -10.774 1.00 91.44 93 I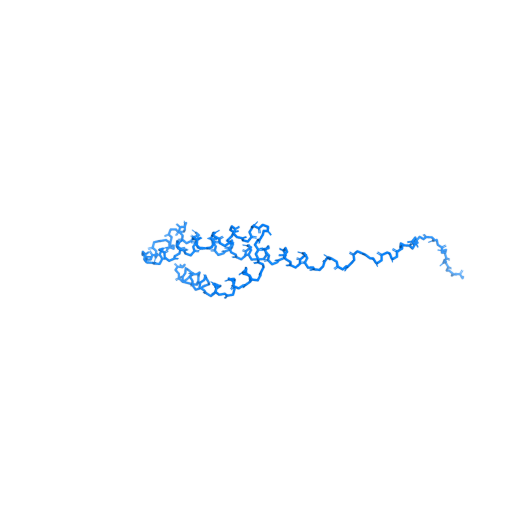LE A CA 1
ATOM 739 C C . ILE A 1 93 ? 9.152 3.490 -9.630 1.00 91.44 93 ILE A C 1
ATOM 741 O O . ILE A 1 93 ? 8.567 3.759 -8.580 1.00 91.44 93 ILE A O 1
ATOM 745 N N . LYS A 1 94 ? 10.433 3.834 -9.815 1.00 90.31 94 LYS A N 1
ATOM 746 C CA . LYS A 1 94 ? 11.240 4.534 -8.797 1.00 90.31 94 LYS A CA 1
ATOM 747 C C . LYS A 1 94 ? 10.646 5.899 -8.436 1.00 90.31 94 LYS A C 1
ATOM 749 O O . LYS A 1 94 ? 10.617 6.248 -7.254 1.00 90.31 94 LYS A O 1
ATOM 754 N N . LYS A 1 95 ? 10.175 6.669 -9.420 1.00 91.94 95 LYS A N 1
ATOM 755 C CA . LYS A 1 95 ? 9.548 7.984 -9.222 1.00 91.94 95 LYS A CA 1
ATOM 756 C C . LYS A 1 95 ? 8.258 7.848 -8.425 1.00 91.94 95 LYS A C 1
ATOM 758 O O . LYS A 1 95 ? 8.108 8.521 -7.409 1.00 91.94 95 LYS A O 1
ATOM 763 N N . ASN A 1 96 ? 7.384 6.928 -8.817 1.00 91.88 96 ASN A N 1
ATOM 764 C CA . ASN A 1 96 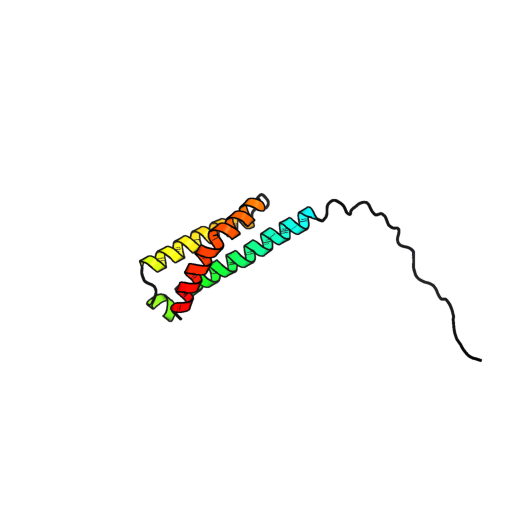? 6.156 6.641 -8.088 1.00 91.88 96 ASN A CA 1
ATOM 765 C C . ASN A 1 96 ? 6.429 6.230 -6.638 1.00 91.88 96 ASN A C 1
ATOM 767 O O . ASN A 1 96 ? 5.841 6.789 -5.714 1.00 91.88 96 ASN A O 1
ATOM 771 N N . MET A 1 97 ? 7.370 5.305 -6.433 1.00 90.50 97 MET A N 1
ATOM 772 C CA . MET A 1 97 ? 7.764 4.863 -5.097 1.00 90.50 97 MET A CA 1
ATOM 773 C C . MET A 1 97 ? 8.284 6.021 -4.242 1.00 90.50 97 MET A C 1
ATOM 775 O O . MET A 1 97 ? 8.044 6.031 -3.045 1.00 90.50 97 MET A O 1
ATOM 779 N N . LYS A 1 98 ? 8.973 7.015 -4.812 1.00 90.75 98 LYS A N 1
ATOM 780 C CA . LYS A 1 98 ? 9.421 8.196 -4.056 1.00 90.75 98 LYS A CA 1
ATOM 781 C C . LYS A 1 98 ? 8.275 9.158 -3.738 1.00 90.75 98 LYS A C 1
ATOM 783 O O . LYS A 1 98 ? 8.181 9.612 -2.602 1.00 90.75 98 LYS A O 1
ATOM 788 N N . LEU A 1 99 ? 7.420 9.454 -4.716 1.00 92.94 99 LEU A N 1
ATOM 789 C CA . LEU A 1 99 ? 6.346 10.445 -4.580 1.00 92.94 99 LEU A CA 1
ATOM 790 C C . LEU A 1 99 ? 5.223 9.961 -3.657 1.00 92.94 99 LEU A C 1
ATOM 792 O O . LEU A 1 99 ? 4.772 10.702 -2.788 1.00 92.94 99 LEU A O 1
ATOM 796 N N . ASN A 1 100 ? 4.806 8.704 -3.806 1.00 93.19 100 ASN A N 1
ATOM 797 C CA . ASN A 1 100 ? 3.627 8.177 -3.118 1.00 93.19 100 ASN A CA 1
ATOM 798 C C . ASN A 1 100 ? 3.948 7.447 -1.808 1.00 93.19 100 ASN A C 1
ATOM 800 O O . ASN A 1 100 ? 3.044 7.185 -1.018 1.00 93.19 100 ASN A O 1
ATOM 804 N N . LYS A 1 101 ? 5.225 7.158 -1.517 1.00 91.69 101 LYS A N 1
ATOM 805 C CA . LYS A 1 101 ? 5.618 6.474 -0.272 1.00 91.69 101 LYS A CA 1
ATOM 806 C C . LYS A 1 101 ? 5.134 7.206 0.975 1.00 91.69 101 LYS A C 1
ATOM 808 O O . LYS A 1 101 ? 4.521 6.574 1.828 1.00 91.69 101 LYS A O 1
ATOM 813 N N . LYS A 1 102 ? 5.360 8.522 1.068 1.00 94.75 102 LYS A N 1
ATOM 814 C CA . LYS A 1 102 ? 4.943 9.308 2.242 1.00 94.75 102 LYS A CA 1
ATOM 815 C C . LYS A 1 102 ? 3.427 9.241 2.452 1.00 94.75 102 LYS A C 1
ATOM 817 O O . LYS A 1 102 ? 2.982 9.098 3.584 1.00 94.75 102 LYS A O 1
ATOM 822 N N . TYR A 1 103 ? 2.655 9.295 1.368 1.00 95.81 103 TYR A N 1
ATOM 823 C CA . TYR A 1 103 ? 1.198 9.187 1.409 1.00 95.81 103 TYR A CA 1
ATOM 824 C C . TYR A 1 103 ? 0.736 7.827 1.961 1.00 95.81 103 TYR A C 1
ATOM 826 O O . TYR A 1 103 ? -0.045 7.780 2.910 1.00 95.81 103 TYR A O 1
ATOM 834 N N . TYR A 1 104 ? 1.281 6.715 1.455 1.00 96.00 104 TYR A N 1
ATOM 835 C CA . TYR A 1 104 ? 0.932 5.383 1.968 1.00 96.00 104 TYR A CA 1
ATOM 836 C C . TYR A 1 104 ? 1.370 5.170 3.422 1.00 96.00 104 TYR A C 1
ATOM 838 O O . TYR A 1 104 ? 0.658 4.539 4.207 1.00 96.00 104 TYR A O 1
ATOM 846 N N . GLU A 1 105 ? 2.545 5.682 3.790 1.00 95.50 105 GLU A N 1
ATOM 847 C CA . GLU A 1 105 ? 3.071 5.588 5.152 1.00 95.50 105 GLU A CA 1
ATOM 848 C C . GLU A 1 105 ? 2.233 6.387 6.152 1.00 95.50 105 GLU A C 1
ATOM 850 O O . GLU A 1 105 ? 2.000 5.889 7.254 1.00 95.50 105 GLU A O 1
ATOM 855 N N . ASP A 1 106 ? 1.723 7.559 5.765 1.00 97.50 106 ASP A N 1
ATOM 856 C CA . ASP A 1 106 ? 0.818 8.368 6.589 1.00 97.50 106 ASP A CA 1
ATOM 857 C C . ASP A 1 106 ? -0.499 7.633 6.882 1.00 97.50 106 ASP A C 1
ATOM 859 O O . ASP A 1 106 ? -0.897 7.509 8.043 1.00 97.50 106 ASP A O 1
ATOM 863 N N . ILE A 1 107 ? -1.125 7.040 5.859 1.00 97.12 107 ILE A N 1
ATOM 864 C CA . ILE A 1 107 ? -2.348 6.237 6.027 1.00 97.12 107 ILE A CA 1
ATOM 865 C C . ILE A 1 107 ? -2.095 5.064 6.980 1.00 97.12 107 ILE A C 1
ATOM 867 O O . ILE A 1 107 ? -2.858 4.827 7.918 1.00 97.12 107 ILE A O 1
ATOM 871 N N . ILE A 1 108 ? -0.995 4.334 6.789 1.00 96.69 108 ILE A N 1
ATOM 872 C CA . ILE A 1 108 ? -0.643 3.205 7.660 1.00 96.69 108 ILE A CA 1
ATOM 873 C C . ILE A 1 108 ? -0.352 3.676 9.088 1.00 96.69 108 ILE A C 1
ATOM 875 O O . ILE A 1 108 ? -0.718 2.986 10.041 1.00 96.69 108 ILE A O 1
ATOM 879 N N . ALA A 1 109 ? 0.294 4.828 9.262 1.00 97.44 109 ALA A N 1
ATOM 880 C CA . ALA A 1 109 ? 0.543 5.406 10.577 1.00 97.44 109 ALA A CA 1
ATOM 881 C C . ALA A 1 109 ? -0.769 5.775 11.282 1.00 97.44 109 ALA A C 1
ATOM 883 O O . ALA A 1 109 ? -0.935 5.448 12.458 1.00 97.44 109 ALA A O 1
ATOM 884 N N . LYS A 1 110 ? -1.726 6.376 10.566 1.00 96.50 110 LYS A N 1
ATOM 885 C CA . LYS A 1 110 ? -3.078 6.640 11.076 1.00 96.50 110 LYS A CA 1
ATOM 886 C C . LYS A 1 110 ? -3.787 5.346 11.487 1.00 96.50 110 LYS A C 1
ATOM 888 O O . LYS A 1 110 ? -4.289 5.285 12.601 1.00 96.50 110 LYS A O 1
ATOM 893 N N . ILE A 1 111 ? -3.750 4.292 10.663 1.00 95.00 111 ILE A N 1
ATOM 894 C CA . ILE A 1 111 ? -4.316 2.969 11.007 1.00 95.00 111 ILE A CA 1
ATOM 895 C C . ILE A 1 111 ? -3.689 2.416 12.294 1.00 95.00 111 ILE A C 1
ATOM 897 O O . ILE A 1 111 ? -4.396 1.915 13.162 1.00 95.00 111 ILE A O 1
ATOM 901 N N . LYS A 1 112 ? -2.362 2.511 12.448 1.00 94.12 112 LYS A N 1
ATOM 902 C CA . LYS A 1 112 ? -1.664 2.017 13.647 1.00 94.12 112 LYS A CA 1
ATOM 903 C C . LYS A 1 112 ? -2.100 2.722 14.929 1.00 94.12 112 LYS A C 1
ATOM 905 O O . LYS A 1 112 ? -2.130 2.070 15.961 1.00 94.12 112 LYS A O 1
ATOM 910 N N . LYS A 1 113 ? -2.453 4.009 14.865 1.00 94.38 113 LYS A N 1
ATOM 911 C CA . LYS A 1 113 ? -2.973 4.772 16.014 1.00 94.38 113 LYS A CA 1
ATOM 912 C C . LYS A 1 113 ? -4.380 4.335 16.447 1.00 94.38 113 LYS A C 1
ATOM 914 O O . LYS A 1 113 ? -4.850 4.789 17.482 1.00 94.38 113 LYS A O 1
ATOM 919 N N . LEU A 1 114 ? -5.058 3.504 15.651 1.00 91.88 114 LEU A N 1
ATOM 920 C CA . LEU A 1 114 ? -6.384 2.963 15.961 1.00 91.88 114 LEU A CA 1
ATOM 921 C C . LEU A 1 114 ? -6.333 1.580 16.617 1.00 91.88 114 LEU A C 1
ATOM 923 O O . LEU A 1 114 ? -7.375 1.110 17.070 1.00 91.88 114 LEU A O 1
ATOM 927 N N . LYS A 1 115 ? -5.168 0.924 16.647 1.00 83.62 115 LYS A N 1
ATOM 928 C CA . LYS A 1 115 ? -4.980 -0.306 17.422 1.00 83.62 115 LYS A CA 1
ATOM 929 C C . LYS A 1 115 ? -5.079 0.042 18.899 1.00 83.62 115 LYS A C 1
ATOM 931 O O . LYS A 1 115 ? -6.045 -0.439 19.52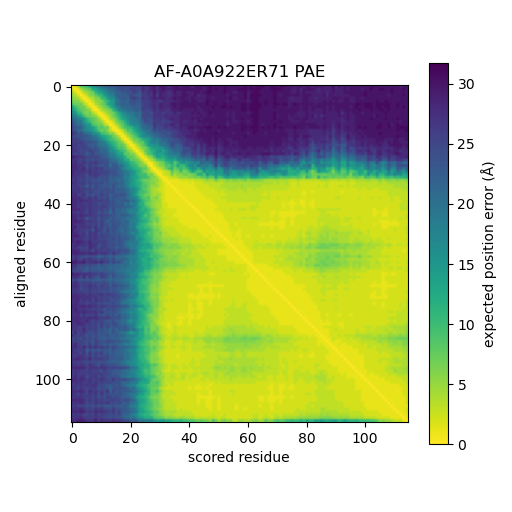9 1.00 83.62 115 LYS A O 1
#

Organism: Carya illinoinensis (NCBI:txid32201)

Solvent-accessible surface area (backbone atoms only — not comparable to full-atom values): 7034 Å² total; per-residue (Å²): 137,85,81,91,78,84,86,73,88,89,76,85,81,76,76,85,80,83,78,80,78,88,74,68,65,70,57,57,52,49,55,51,51,38,52,52,51,41,55,54,47,52,51,50,44,50,58,57,53,44,42,71,70,36,66,73,38,39,73,71,52,49,71,72,56,49,51,53,49,53,54,50,42,53,54,44,52,52,50,48,55,43,52,69,37,88,84,52,56,66,66,57,52,53,49,48,54,64,70,47,43,62,60,56,50,49,54,51,51,56,54,60,76,49,110

Secondary structure (DSSP, 8-state):
-------------------S-SSSSHHHHHHHHHHHHHHHHHHHHHHHHHHHH-HHHHHH--HHHHHHHHHHHHHHHHHHHHHHSTT--HHHHHHHHHHHHHHHHHHHHHHHTT-

pLDDT: mean 80.75, std 21.59, range [36.38, 97.5]

Radius of gyration: 25.47 Å; Cα contacts (8 Å, |Δi|>4): 49; chains: 1; bounding box: 80×48×41 Å